Protein AF-A0A3P8KSK6-F1 (afdb_monomer_lite)

Structure (mmCIF, N/CA/C/O backbone):
data_AF-A0A3P8KSK6-F1
#
_entry.id   AF-A0A3P8KSK6-F1
#
loop_
_atom_site.group_PDB
_atom_site.id
_atom_site.type_symbol
_atom_site.label_atom_id
_atom_site.label_alt_id
_atom_site.label_comp_id
_atom_site.label_asym_id
_atom_site.label_entity_id
_atom_site.label_seq_id
_atom_site.pdbx_PDB_ins_code
_atom_site.Cartn_x
_atom_site.Cartn_y
_atom_site.Cartn_z
_atom_site.occupancy
_atom_site.B_iso_or_equiv
_atom_site.auth_seq_id
_atom_site.auth_comp_id
_atom_site.auth_asym_id
_atom_site.auth_atom_id
_atom_site.pdbx_PDB_model_num
ATOM 1 N N . MET A 1 1 ? -8.473 21.392 24.060 1.00 37.16 1 MET A N 1
ATOM 2 C CA . MET A 1 1 ? -7.598 20.791 23.034 1.00 37.16 1 MET A CA 1
ATOM 3 C C . MET A 1 1 ? -7.317 19.370 23.484 1.00 37.16 1 MET A C 1
ATOM 5 O O . MET A 1 1 ? -6.456 19.172 24.326 1.00 37.16 1 MET A O 1
ATOM 9 N N . TYR A 1 2 ? -8.162 18.422 23.076 1.00 38.38 2 TYR A N 1
ATOM 10 C CA . TYR A 1 2 ? -8.035 17.029 23.502 1.00 38.38 2 TYR A CA 1
ATOM 11 C C . TYR A 1 2 ? -7.092 16.311 22.534 1.00 38.38 2 TYR A C 1
ATOM 13 O O . TYR A 1 2 ? -7.419 16.145 21.363 1.00 38.38 2 TYR A O 1
ATOM 21 N N . ASP A 1 3 ? -5.912 15.942 23.027 1.00 35.12 3 ASP A N 1
ATOM 22 C CA . ASP A 1 3 ? -4.988 15.023 22.361 1.00 35.12 3 ASP A CA 1
ATOM 23 C C . ASP A 1 3 ? -5.605 13.619 22.479 1.00 35.12 3 ASP A C 1
ATOM 25 O O . ASP A 1 3 ? -5.571 12.996 23.542 1.00 35.12 3 ASP A O 1
ATOM 29 N N . VAL A 1 4 ? -6.317 13.177 21.438 1.00 46.19 4 VAL A N 1
ATOM 30 C CA . VAL A 1 4 ? -6.937 11.845 21.410 1.00 46.19 4 VAL A CA 1
ATOM 31 C C . VAL A 1 4 ? -5.852 10.836 21.039 1.00 46.19 4 VAL A C 1
ATOM 33 O O . VAL A 1 4 ? -5.617 10.542 19.868 1.00 46.19 4 VAL A O 1
ATOM 36 N N . LEU A 1 5 ? -5.161 10.334 22.062 1.00 43.34 5 LEU A N 1
ATOM 37 C CA . LEU A 1 5 ? -4.282 9.174 21.962 1.00 43.34 5 LEU A CA 1
ATOM 38 C C . LEU A 1 5 ? -5.138 7.930 21.710 1.00 43.34 5 LEU A C 1
ATOM 40 O O . LEU A 1 5 ? -5.789 7.415 22.618 1.00 43.34 5 LEU A O 1
ATOM 44 N N . TYR A 1 6 ? -5.139 7.441 20.473 1.00 47.84 6 TYR A N 1
ATOM 45 C CA . TYR A 1 6 ? -5.698 6.131 20.164 1.00 47.84 6 TYR A CA 1
ATOM 46 C C . TYR A 1 6 ? -4.700 5.049 20.597 1.00 47.84 6 TYR A C 1
ATOM 48 O O . TYR A 1 6 ? -3.661 4.847 19.968 1.00 47.84 6 TYR A O 1
ATOM 56 N N . ASP A 1 7 ? -5.012 4.348 21.689 1.00 45.12 7 ASP A N 1
ATOM 57 C CA . ASP A 1 7 ? -4.359 3.086 22.044 1.00 45.12 7 ASP A CA 1
ATOM 58 C C . ASP A 1 7 ? -4.924 1.996 21.123 1.00 45.12 7 ASP A C 1
ATOM 60 O O . ASP A 1 7 ? -6.025 1.483 21.334 1.00 45.12 7 ASP A O 1
ATOM 64 N N . ILE A 1 8 ? -4.213 1.689 20.036 1.00 47.81 8 ILE A N 1
ATOM 65 C CA . ILE A 1 8 ? -4.622 0.647 19.089 1.00 47.81 8 ILE A CA 1
ATOM 66 C C . ILE A 1 8 ? -4.366 -0.715 19.746 1.00 47.81 8 ILE A C 1
ATOM 68 O O . ILE A 1 8 ? -3.331 -1.351 19.540 1.00 47.81 8 ILE A O 1
ATOM 72 N N . ARG A 1 9 ? -5.324 -1.194 20.546 1.00 43.88 9 ARG A N 1
ATOM 73 C CA . ARG A 1 9 ? -5.374 -2.601 20.962 1.00 43.88 9 ARG A CA 1
ATOM 74 C C . ARG A 1 9 ? -6.006 -3.411 19.843 1.00 43.88 9 ARG A C 1
ATOM 76 O O . ARG A 1 9 ? -7.224 -3.500 19.726 1.00 43.88 9 ARG A O 1
ATOM 83 N N . ALA A 1 10 ? -5.169 -3.993 18.992 1.00 42.53 10 ALA A N 1
ATOM 84 C CA . ALA A 1 10 ? -5.610 -4.961 17.999 1.00 42.53 10 ALA A CA 1
ATOM 85 C C . ALA A 1 10 ? -6.015 -6.268 18.702 1.00 42.53 10 ALA A C 1
ATOM 87 O O . ALA A 1 10 ? -5.198 -7.166 18.891 1.00 42.53 10 ALA A O 1
ATOM 88 N N . THR A 1 11 ? -7.275 -6.388 19.120 1.00 43.03 11 THR A N 1
ATOM 89 C CA . THR A 1 11 ? -7.832 -7.671 19.567 1.00 43.03 11 THR A CA 1
ATOM 90 C C . THR A 1 11 ? -8.384 -8.415 18.354 1.00 43.03 11 THR A C 1
ATOM 92 O O . THR A 1 11 ? -9.567 -8.346 18.045 1.00 43.03 11 THR A O 1
ATOM 95 N N . GLY A 1 12 ? -7.499 -9.106 17.637 1.00 39.69 12 GLY A N 1
ATOM 96 C CA . GLY A 1 12 ? -7.858 -10.100 16.628 1.00 39.69 12 GLY A CA 1
ATOM 97 C C . GLY A 1 12 ? -7.170 -11.413 16.976 1.00 39.69 12 GLY A C 1
ATOM 98 O O . GLY A 1 12 ? -5.945 -11.459 17.050 1.00 39.69 12 GLY A O 1
ATOM 99 N N . ALA A 1 13 ? -7.948 -12.460 17.245 1.00 37.94 13 ALA A N 1
ATOM 100 C CA . ALA A 1 13 ? -7.445 -13.778 17.609 1.00 37.94 13 ALA A CA 1
ATOM 101 C C . ALA A 1 13 ? -6.596 -14.382 16.472 1.00 37.94 13 ALA A C 1
ATOM 103 O O . ALA A 1 13 ? -7.130 -14.956 15.530 1.00 37.94 13 ALA A O 1
ATOM 104 N N . TYR A 1 14 ? -5.272 -14.274 16.584 1.00 44.12 14 TYR A N 1
ATOM 105 C CA . TYR A 1 14 ? -4.308 -15.077 15.834 1.00 44.12 14 TYR A CA 1
ATOM 106 C C . TYR A 1 14 ? -3.347 -15.720 16.833 1.00 44.12 14 TYR A C 1
ATOM 108 O O . TYR A 1 14 ? -2.581 -15.044 17.520 1.00 44.12 14 TYR A O 1
ATOM 116 N N . SER A 1 15 ? -3.422 -17.045 16.955 1.00 49.22 15 SER A N 1
ATOM 117 C CA . SER A 1 15 ? -2.465 -17.828 17.728 1.00 49.22 15 SER A CA 1
ATOM 118 C C . SER A 1 15 ? -1.123 -17.904 16.995 1.00 49.22 15 SER A C 1
ATOM 120 O O . SER A 1 15 ? -1.102 -18.184 15.799 1.00 49.22 15 SER A O 1
ATOM 122 N N . SER A 1 16 ? -0.033 -17.783 17.761 1.00 53.25 16 SER A N 1
ATOM 123 C CA . SER A 1 16 ? 1.368 -18.074 17.402 1.00 53.25 16 SER A CA 1
ATOM 124 C C . SER A 1 16 ? 2.154 -16.984 16.649 1.00 53.25 16 SER A C 1
ATOM 126 O O . SER A 1 16 ? 2.592 -17.173 15.518 1.00 53.25 16 SER A O 1
ATOM 128 N N . GLY A 1 17 ? 2.437 -15.882 17.347 1.00 45.41 17 GLY A N 1
ATOM 129 C CA . GLY A 1 17 ? 3.488 -14.913 17.011 1.00 45.41 17 GLY A CA 1
ATOM 130 C C . GLY A 1 17 ? 3.152 -13.559 17.626 1.00 45.41 17 GLY A C 1
ATOM 131 O O . GLY A 1 17 ? 2.251 -12.895 17.137 1.00 45.41 17 GLY A O 1
ATOM 132 N N . MET A 1 18 ? 3.781 -13.189 18.747 1.00 50.88 18 MET A N 1
ATOM 133 C CA . MET A 1 18 ? 3.382 -12.036 19.574 1.00 50.88 18 MET A CA 1
ATOM 134 C C . MET A 1 18 ? 3.107 -10.767 18.749 1.00 50.88 18 MET A C 1
ATOM 136 O O . MET A 1 18 ? 4.014 -10.204 18.135 1.00 50.88 18 MET A O 1
ATOM 140 N N . ALA A 1 19 ? 1.853 -10.305 18.763 1.00 56.06 19 ALA A N 1
ATOM 141 C CA . ALA A 1 19 ? 1.468 -9.041 18.154 1.00 56.06 19 ALA A CA 1
ATOM 142 C C . ALA A 1 19 ? 2.210 -7.898 18.860 1.00 56.06 19 ALA A C 1
ATOM 144 O O . ALA A 1 19 ? 2.010 -7.652 20.049 1.00 56.06 19 ALA A O 1
ATOM 145 N N . THR A 1 20 ? 3.089 -7.216 18.129 1.00 59.34 20 THR A N 1
ATOM 146 C CA . THR A 1 20 ? 3.766 -6.017 18.627 1.00 59.34 20 THR A CA 1
ATOM 147 C C . THR A 1 20 ? 2.810 -4.841 18.464 1.00 59.34 20 THR A C 1
ATOM 149 O O . THR A 1 20 ? 2.465 -4.470 17.344 1.00 59.34 20 THR A O 1
ATOM 152 N N . SER A 1 21 ? 2.344 -4.280 19.578 1.00 67.38 21 SER A N 1
ATOM 153 C CA . SER A 1 21 ? 1.520 -3.073 19.574 1.00 67.38 21 SER A CA 1
ATOM 154 C C . SER A 1 21 ? 2.398 -1.844 19.362 1.00 67.38 21 SER A C 1
ATOM 156 O O . SER A 1 21 ? 3.405 -1.680 20.053 1.00 67.38 21 SER A O 1
ATOM 158 N N . ILE A 1 22 ? 1.989 -0.962 18.455 1.00 69.88 22 ILE A N 1
ATOM 159 C CA . ILE A 1 22 ? 2.602 0.354 18.268 1.00 69.88 22 ILE A CA 1
ATOM 160 C C . ILE A 1 22 ? 1.549 1.438 18.506 1.00 69.88 22 ILE A C 1
ATOM 162 O O . ILE A 1 22 ? 0.398 1.292 18.095 1.00 69.88 22 ILE A O 1
ATOM 166 N N . THR A 1 23 ? 1.937 2.527 19.165 1.00 77.25 23 THR A N 1
ATOM 167 C CA . THR A 1 23 ? 1.089 3.716 19.316 1.00 77.25 23 THR A CA 1
ATOM 168 C C . THR A 1 23 ? 1.425 4.691 18.196 1.00 77.25 23 THR A C 1
ATOM 170 O O . THR A 1 23 ? 2.584 5.068 18.030 1.00 77.25 23 THR A O 1
ATOM 173 N N . PHE A 1 24 ? 0.420 5.102 17.427 1.00 75.50 24 PHE A N 1
ATOM 174 C CA . PHE A 1 24 ? 0.589 6.005 16.292 1.00 75.50 24 PHE A CA 1
ATOM 175 C C . PHE A 1 24 ? -0.244 7.270 16.489 1.00 75.50 24 PHE A C 1
ATOM 177 O O . PHE A 1 24 ? -1.408 7.204 16.880 1.00 75.50 24 PHE A O 1
ATOM 184 N N . ARG A 1 25 ? 0.361 8.431 16.227 1.00 79.81 25 ARG A N 1
ATOM 185 C CA . ARG A 1 25 ? -0.334 9.720 16.258 1.00 79.81 25 ARG A CA 1
ATOM 186 C C . ARG A 1 25 ? -0.784 10.066 14.848 1.00 79.81 25 ARG A C 1
ATOM 188 O O . ARG A 1 25 ? 0.045 10.165 13.952 1.00 79.81 25 ARG A O 1
ATOM 195 N N . LEU A 1 26 ? -2.086 10.270 14.690 1.00 85.12 26 LEU A N 1
ATOM 196 C CA . LEU A 1 26 ? -2.697 10.689 13.434 1.00 85.12 26 LEU A CA 1
ATOM 197 C C . LEU A 1 26 ? -2.873 12.203 13.435 1.00 85.12 26 LEU A C 1
ATOM 199 O O . LEU A 1 26 ? -3.510 12.739 14.351 1.00 85.12 26 LEU A O 1
ATOM 203 N N . ASP A 1 27 ? -2.354 12.857 12.399 1.00 88.94 27 ASP A N 1
ATOM 204 C CA . ASP A 1 27 ? -2.807 14.194 12.023 1.00 88.94 27 ASP A CA 1
ATOM 205 C C . ASP A 1 27 ? -4.257 14.153 11.499 1.00 88.94 27 ASP A C 1
ATOM 207 O O . ASP A 1 27 ? -4.882 13.090 11.402 1.00 88.94 27 ASP A O 1
ATOM 211 N N . ASP A 1 28 ? 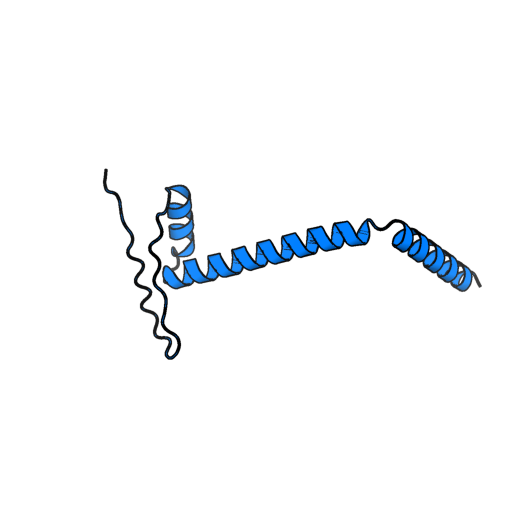-4.826 15.325 11.219 1.00 90.94 28 ASP A N 1
ATOM 212 C CA . ASP A 1 28 ? -6.230 15.442 10.817 1.00 90.94 28 ASP A CA 1
ATOM 213 C C . ASP A 1 28 ? -6.518 14.798 9.455 1.00 90.94 28 ASP A C 1
ATOM 215 O O . ASP A 1 28 ? -7.639 14.351 9.219 1.00 90.94 28 ASP A O 1
ATOM 219 N N . GLU A 1 29 ? -5.533 14.75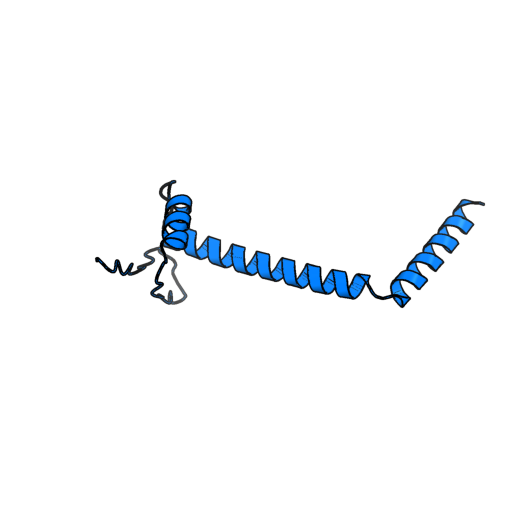4 8.558 1.00 92.25 29 GLU A N 1
ATOM 220 C CA . GLU A 1 29 ? -5.678 14.130 7.243 1.00 92.25 29 GLU A CA 1
ATOM 221 C C . GLU A 1 29 ? -5.694 12.607 7.381 1.00 92.25 29 GLU A C 1
ATOM 223 O O . GLU A 1 29 ? -6.630 11.947 6.929 1.00 92.25 29 GLU A O 1
ATOM 228 N N . ALA A 1 30 ? -4.718 12.055 8.100 1.00 88.69 30 ALA A N 1
ATOM 229 C CA . ALA A 1 30 ? -4.628 10.632 8.378 1.00 88.69 30 ALA A CA 1
ATOM 230 C C . ALA A 1 30 ? -5.822 10.131 9.206 1.00 88.69 30 ALA A C 1
ATOM 232 O O . ALA A 1 30 ? -6.242 8.987 9.042 1.00 88.69 30 ALA A O 1
ATOM 233 N N . ARG A 1 31 ? -6.400 10.983 10.067 1.00 91.62 31 ARG A N 1
ATOM 234 C CA . ARG A 1 31 ? -7.651 10.687 10.780 1.00 91.62 31 ARG A CA 1
ATOM 235 C C . ARG A 1 31 ? -8.804 10.455 9.808 1.00 91.62 31 ARG A C 1
ATOM 237 O O . ARG A 1 31 ? -9.434 9.411 9.882 1.00 91.62 31 ARG A O 1
ATOM 244 N N . ARG A 1 32 ? -9.045 11.397 8.890 1.00 93.69 32 ARG A N 1
ATOM 245 C CA . ARG A 1 32 ? -10.147 11.307 7.917 1.00 93.69 32 ARG A CA 1
ATOM 246 C C . ARG A 1 32 ? -9.984 10.104 7.000 1.00 93.69 32 ARG A C 1
ATOM 248 O O . ARG A 1 32 ? -10.933 9.361 6.808 1.00 93.69 32 ARG A O 1
ATOM 255 N N . ALA A 1 33 ? -8.768 9.874 6.506 1.00 92.88 33 ALA A N 1
ATOM 256 C CA . ALA A 1 33 ? -8.478 8.706 5.684 1.00 92.88 33 ALA A CA 1
ATOM 257 C C . ALA A 1 33 ? -8.732 7.395 6.446 1.00 92.88 33 ALA A C 1
ATOM 259 O O . ALA A 1 33 ? -9.239 6.436 5.873 1.00 92.88 33 ALA A O 1
ATOM 260 N N . LEU A 1 34 ? -8.399 7.337 7.741 1.00 91.06 34 LEU A N 1
ATOM 261 C CA . LEU A 1 34 ? -8.711 6.166 8.553 1.00 91.06 34 LEU A CA 1
ATOM 262 C C . LEU A 1 34 ? -10.221 5.991 8.744 1.00 91.06 34 LEU A C 1
ATOM 264 O O . LEU A 1 34 ? -10.688 4.863 8.641 1.00 91.06 34 LEU A O 1
ATOM 268 N N . ASP A 1 35 ? -10.957 7.076 8.994 1.00 92.69 35 ASP A N 1
ATOM 269 C CA . ASP A 1 35 ? -12.416 7.051 9.148 1.00 92.69 35 ASP A CA 1
ATOM 270 C C . ASP A 1 35 ? -13.100 6.532 7.867 1.00 9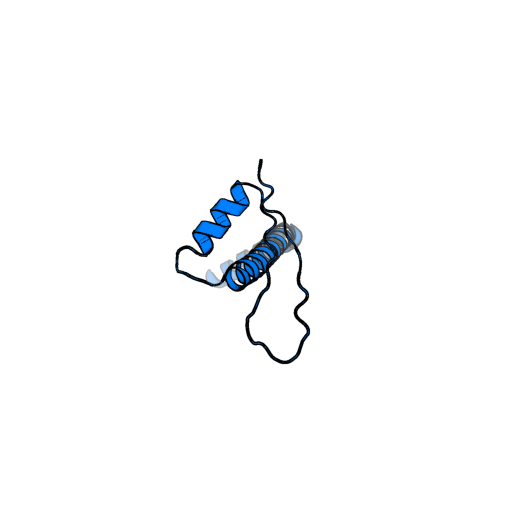2.69 35 ASP A C 1
ATOM 272 O O . ASP A 1 35 ? -13.980 5.679 7.950 1.00 92.69 35 ASP A O 1
ATOM 276 N N . GL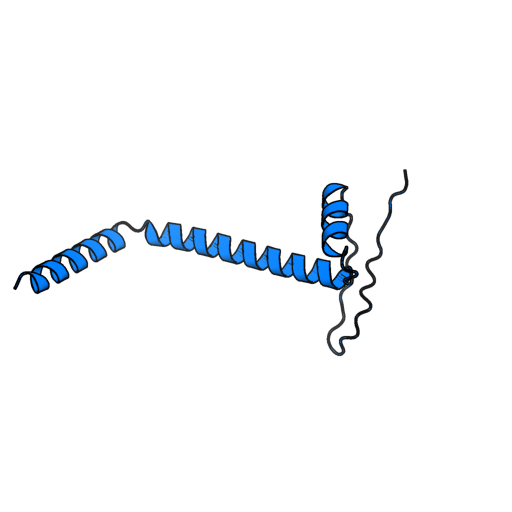U A 1 36 ? -12.637 6.961 6.687 1.00 94.69 36 GLU A N 1
ATOM 277 C CA . GLU A 1 36 ? -13.094 6.445 5.385 1.00 94.69 36 GLU A CA 1
ATOM 278 C C . GLU A 1 36 ? -12.821 4.938 5.231 1.00 94.69 36 GLU A C 1
ATOM 280 O O . GLU A 1 36 ? -13.671 4.187 4.758 1.00 94.69 36 GLU A O 1
ATOM 285 N N . LEU A 1 37 ? -11.649 4.461 5.666 1.00 90.62 37 LEU A N 1
ATOM 286 C CA . LEU A 1 37 ? -11.269 3.046 5.558 1.00 90.62 37 LEU A CA 1
ATOM 287 C C . LEU A 1 37 ? -12.052 2.110 6.489 1.00 90.62 37 LEU A C 1
ATOM 289 O O . LEU A 1 37 ? -11.996 0.896 6.299 1.00 90.62 37 LEU A O 1
ATOM 293 N N . VAL A 1 38 ? -12.726 2.643 7.510 1.00 94.00 38 VAL A N 1
ATOM 294 C CA . VAL A 1 38 ? -13.516 1.856 8.473 1.00 94.00 38 VAL A CA 1
ATOM 295 C C . VAL A 1 38 ? -15.004 2.195 8.439 1.00 94.00 38 VAL A C 1
ATOM 297 O O . VAL A 1 38 ? -15.757 1.713 9.287 1.00 94.00 38 VAL A O 1
ATOM 300 N N . GLU A 1 39 ? -15.446 3.000 7.469 1.00 92.69 39 GLU A N 1
ATOM 301 C CA . GLU A 1 39 ? -16.847 3.406 7.311 1.00 92.69 39 GLU A CA 1
ATOM 302 C C . GLU A 1 39 ? -17.784 2.192 7.165 1.00 92.69 39 GLU A C 1
ATOM 304 O O . GLU A 1 39 ? -18.918 2.203 7.642 1.00 92.69 39 GLU A O 1
ATOM 309 N N . ASP A 1 40 ? -17.280 1.101 6.586 1.00 88.94 40 ASP A N 1
ATOM 310 C CA . ASP A 1 40 ? -17.984 -0.174 6.418 1.00 88.94 40 ASP A CA 1
ATOM 311 C C . ASP A 1 40 ? -18.069 -1.032 7.701 1.00 88.94 40 ASP A C 1
ATOM 313 O O . ASP A 1 40 ? -18.625 -2.133 7.685 1.00 88.94 40 ASP A O 1
ATOM 317 N N . GLY A 1 41 ? -17.537 -0.537 8.822 1.00 87.81 41 GLY A N 1
ATOM 318 C CA . GLY A 1 41 ? -17.474 -1.246 10.099 1.00 87.81 41 GLY A CA 1
ATOM 319 C C . GLY A 1 41 ? -16.265 -2.175 10.243 1.00 87.81 41 GLY A C 1
ATOM 320 O O . GLY A 1 41 ? -16.198 -2.941 11.211 1.00 87.81 41 GLY A O 1
ATOM 321 N N . SER A 1 42 ? -15.303 -2.123 9.317 1.00 86.19 42 SER A N 1
ATOM 322 C CA . SER A 1 42 ? -14.048 -2.866 9.412 1.00 86.19 42 SER A CA 1
ATOM 323 C C . SER A 1 42 ? -13.251 -2.511 10.668 1.00 86.19 42 SER A C 1
ATOM 325 O O . SER A 1 42 ? -13.221 -1.377 11.148 1.00 86.19 42 SER A O 1
ATOM 327 N N . ALA A 1 43 ? -12.538 -3.498 11.213 1.00 86.44 43 ALA A N 1
ATOM 328 C CA . ALA A 1 43 ? -11.675 -3.264 12.363 1.00 86.44 43 ALA A CA 1
ATOM 329 C C . ALA A 1 43 ? -10.513 -2.328 11.987 1.00 86.44 43 ALA A C 1
ATOM 331 O O . ALA A 1 43 ? -9.753 -2.620 11.066 1.00 86.44 43 ALA A O 1
ATOM 332 N N . VAL A 1 44 ? -10.292 -1.272 12.777 1.00 86.19 44 VAL A N 1
ATOM 333 C CA . VAL A 1 44 ? -9.191 -0.300 12.598 1.00 86.19 44 VAL A CA 1
ATOM 334 C C . VAL A 1 44 ? -7.830 -0.979 12.408 1.00 86.19 44 VAL A C 1
ATOM 336 O O . VAL A 1 44 ? -7.048 -0.599 11.543 1.00 86.19 44 VAL A O 1
ATOM 339 N N . SER A 1 45 ? -7.541 -2.024 13.187 1.00 82.44 45 SER A N 1
ATOM 340 C CA . SER A 1 45 ? -6.280 -2.767 13.066 1.00 82.44 45 SER A CA 1
ATOM 341 C C . SER A 1 45 ? -6.144 -3.517 11.737 1.00 82.44 45 SER A C 1
ATOM 343 O O . SER A 1 45 ? -5.032 -3.649 11.227 1.00 82.44 45 SER A O 1
ATOM 345 N N . ALA A 1 46 ? -7.256 -3.987 11.166 1.00 85.19 46 ALA A N 1
ATOM 346 C CA . ALA A 1 46 ? -7.270 -4.595 9.844 1.00 85.19 46 ALA A CA 1
ATOM 347 C C . ALA A 1 46 ? -7.032 -3.536 8.764 1.00 85.19 46 ALA A C 1
ATOM 349 O O . ALA A 1 46 ? -6.108 -3.700 7.974 1.00 85.19 46 ALA A O 1
ATOM 350 N N . ALA A 1 47 ? -7.754 -2.414 8.819 1.00 90.06 47 ALA A N 1
ATOM 351 C CA . ALA A 1 47 ? -7.573 -1.298 7.892 1.00 90.06 47 ALA A CA 1
ATOM 352 C C . ALA A 1 47 ? -6.124 -0.776 7.880 1.00 90.06 47 ALA A C 1
ATOM 354 O O . ALA A 1 47 ? -5.520 -0.618 6.820 1.00 90.06 47 ALA A O 1
ATOM 355 N N . ILE A 1 48 ? -5.519 -0.584 9.059 1.00 87.62 48 ILE A N 1
ATOM 356 C CA . ILE A 1 48 ? -4.127 -0.123 9.182 1.00 87.62 48 ILE A CA 1
ATOM 357 C C . ILE A 1 48 ? -3.143 -1.151 8.620 1.00 87.62 48 ILE A C 1
ATOM 359 O O . ILE A 1 48 ? -2.209 -0.783 7.905 1.00 87.62 48 ILE A O 1
ATOM 363 N N . ARG A 1 49 ? -3.331 -2.439 8.931 1.00 86.94 49 ARG A N 1
ATOM 364 C CA . ARG A 1 49 ? -2.476 -3.505 8.394 1.00 86.94 49 ARG A CA 1
ATOM 365 C C . ARG A 1 49 ? -2.539 -3.524 6.870 1.00 86.94 49 ARG A C 1
ATOM 367 O O . ARG A 1 49 ? -1.496 -3.565 6.220 1.00 86.94 49 ARG A O 1
ATOM 374 N N . ASP A 1 50 ? -3.738 -3.471 6.312 1.00 90.31 50 ASP A N 1
ATOM 375 C CA . ASP A 1 50 ? -3.943 -3.586 4.874 1.00 90.31 50 ASP A CA 1
ATOM 376 C C . ASP A 1 50 ? -3.391 -2.341 4.151 1.00 90.31 50 ASP A C 1
ATOM 378 O O . ASP A 1 50 ? -2.702 -2.469 3.136 1.00 90.31 50 ASP A O 1
ATOM 382 N N . ALA A 1 51 ? -3.551 -1.147 4.736 1.00 90.88 51 ALA A N 1
ATOM 383 C CA . ALA A 1 51 ? -2.938 0.088 4.246 1.00 90.88 51 ALA A CA 1
ATOM 384 C C . ALA A 1 51 ? -1.397 0.040 4.257 1.00 90.88 51 ALA A C 1
ATOM 386 O O . ALA A 1 51 ? -0.757 0.466 3.291 1.00 90.88 51 ALA A O 1
ATOM 387 N N . LEU A 1 52 ? -0.785 -0.509 5.315 1.00 89.75 52 LEU A N 1
ATOM 388 C CA . LEU A 1 52 ? 0.670 -0.686 5.415 1.00 89.75 52 LEU A CA 1
ATOM 389 C C . LEU A 1 52 ? 1.206 -1.633 4.337 1.00 89.75 52 LEU A C 1
ATOM 391 O O . LEU A 1 52 ? 2.196 -1.314 3.672 1.00 89.75 52 LEU A O 1
ATOM 395 N N . VAL A 1 53 ? 0.542 -2.773 4.134 1.00 93.69 53 VAL A N 1
ATOM 396 C CA . VAL A 1 53 ? 0.908 -3.735 3.084 1.00 93.69 53 VAL A CA 1
ATOM 397 C C . VAL A 1 53 ? 0.765 -3.092 1.704 1.00 93.69 53 VAL A C 1
ATOM 399 O O . VAL A 1 53 ? 1.703 -3.130 0.907 1.00 93.69 53 VAL A O 1
ATOM 402 N N . ALA A 1 54 ? -0.352 -2.408 1.443 1.00 94.56 54 ALA A N 1
ATOM 403 C CA . ALA A 1 54 ? -0.586 -1.724 0.174 1.00 94.56 54 ALA A CA 1
ATOM 404 C C . ALA A 1 54 ? 0.459 -0.630 -0.112 1.00 94.56 54 ALA A C 1
ATOM 406 O O . ALA A 1 54 ? 0.918 -0.487 -1.251 1.00 94.56 54 ALA A O 1
ATOM 407 N N . ALA A 1 55 ? 0.872 0.128 0.908 1.00 91.88 55 ALA A N 1
ATOM 408 C CA . ALA A 1 55 ? 1.920 1.137 0.788 1.00 91.88 55 ALA A CA 1
ATOM 409 C C . ALA A 1 55 ? 3.292 0.511 0.483 1.00 91.88 55 ALA A C 1
ATOM 411 O O . ALA A 1 55 ? 4.007 0.999 -0.399 1.00 91.88 55 ALA A O 1
ATOM 412 N N . ALA A 1 56 ? 3.646 -0.589 1.156 1.00 91.56 56 ALA A N 1
ATOM 413 C CA . ALA A 1 56 ? 4.884 -1.322 0.897 1.00 91.56 56 ALA A CA 1
ATOM 414 C C . ALA A 1 56 ? 4.921 -1.897 -0.529 1.00 91.56 56 ALA A C 1
ATOM 416 O O . ALA A 1 56 ? 5.933 -1.776 -1.226 1.00 91.56 56 ALA A O 1
ATOM 417 N N . ASP A 1 57 ? 3.804 -2.455 -0.993 1.00 93.62 57 ASP A N 1
ATOM 418 C CA . ASP A 1 57 ? 3.667 -2.976 -2.350 1.00 93.62 57 ASP A CA 1
ATOM 419 C C . ASP A 1 57 ? 3.750 -1.874 -3.403 1.00 93.62 57 ASP A C 1
ATOM 421 O O . ASP A 1 57 ? 4.438 -2.033 -4.414 1.00 93.62 57 ASP A O 1
ATOM 425 N N . ARG A 1 58 ? 3.104 -0.726 -3.162 1.00 93.81 58 ARG A N 1
ATOM 426 C CA . ARG A 1 58 ? 3.229 0.448 -4.033 1.00 93.81 58 ARG A CA 1
ATOM 427 C C . ARG A 1 58 ? 4.690 0.882 -4.140 1.00 93.81 58 ARG A C 1
ATOM 429 O O . ARG A 1 58 ? 5.196 1.005 -5.252 1.00 93.81 58 ARG A O 1
ATOM 436 N N . ARG A 1 59 ? 5.398 0.983 -3.011 1.00 89.31 59 ARG A N 1
ATOM 437 C CA . ARG A 1 59 ? 6.826 1.328 -2.975 1.00 89.31 59 ARG A CA 1
ATOM 438 C C . ARG A 1 59 ? 7.703 0.293 -3.686 1.00 89.31 59 ARG A C 1
ATOM 440 O O . ARG A 1 59 ? 8.685 0.651 -4.331 1.00 89.31 59 ARG A O 1
ATOM 447 N N . ARG A 1 60 ? 7.386 -1.001 -3.576 1.00 88.94 60 ARG A N 1
ATOM 448 C CA . ARG A 1 60 ? 8.087 -2.069 -4.309 1.00 88.94 60 ARG A CA 1
ATOM 449 C C . ARG A 1 60 ? 7.877 -1.928 -5.816 1.00 88.94 60 ARG A C 1
ATOM 451 O O . ARG A 1 60 ? 8.853 -1.999 -6.551 1.00 88.94 60 ARG A O 1
ATOM 458 N N . ARG A 1 61 ? 6.643 -1.690 -6.267 1.00 87.12 61 ARG A N 1
ATOM 459 C CA . ARG A 1 61 ? 6.337 -1.482 -7.691 1.00 87.12 61 ARG A CA 1
ATOM 460 C C . ARG A 1 61 ? 7.000 -0.228 -8.253 1.00 87.12 61 ARG A C 1
ATOM 462 O O . ARG A 1 61 ? 7.489 -0.271 -9.371 1.00 87.12 61 ARG A O 1
ATOM 469 N N . GLU A 1 62 ? 7.038 0.862 -7.493 1.00 87.56 62 GLU A N 1
ATOM 470 C CA . GLU A 1 62 ? 7.749 2.087 -7.884 1.00 87.56 62 GLU A CA 1
ATOM 471 C C . GLU A 1 62 ? 9.247 1.841 -8.069 1.00 87.56 62 GLU A C 1
ATOM 473 O O . GLU A 1 62 ? 9.804 2.264 -9.075 1.00 87.56 62 GLU A O 1
ATOM 478 N N . ARG A 1 63 ? 9.887 1.103 -7.151 1.00 80.69 63 ARG A N 1
ATOM 479 C CA . ARG A 1 63 ? 11.301 0.721 -7.299 1.00 80.69 63 ARG A CA 1
ATOM 480 C C . ARG A 1 63 ? 11.540 -0.140 -8.530 1.00 80.69 63 ARG A C 1
ATOM 482 O O . ARG A 1 63 ? 12.421 0.177 -9.307 1.00 80.69 63 ARG A O 1
ATOM 489 N N . LEU A 1 64 ? 10.711 -1.161 -8.748 1.00 75.25 64 LEU A N 1
ATOM 490 C CA . LEU A 1 64 ? 10.822 -2.003 -9.941 1.00 75.25 64 LEU A CA 1
ATOM 491 C C . LEU A 1 64 ? 10.619 -1.202 -11.230 1.00 75.25 64 LEU A C 1
ATOM 493 O O . LEU A 1 64 ? 11.298 -1.460 -12.209 1.00 75.25 64 LEU A O 1
ATOM 497 N N . ARG A 1 65 ? 9.705 -0.224 -11.248 1.00 71.44 65 ARG A N 1
ATOM 498 C CA . ARG A 1 65 ? 9.545 0.672 -12.403 1.00 71.44 65 ARG A CA 1
ATOM 499 C C . ARG A 1 65 ? 10.782 1.531 -12.627 1.00 71.44 65 ARG A C 1
ATOM 501 O O . ARG A 1 65 ? 11.209 1.630 -13.765 1.00 71.44 65 ARG A O 1
ATOM 508 N N . ALA A 1 66 ? 11.358 2.094 -11.568 1.00 71.06 66 ALA A N 1
ATOM 509 C CA . ALA A 1 66 ? 12.594 2.863 -11.670 1.00 71.06 66 ALA A CA 1
ATOM 510 C C . ALA A 1 66 ? 13.764 1.994 -12.174 1.00 71.06 66 ALA A C 1
ATOM 512 O O . ALA A 1 66 ? 14.473 2.404 -13.081 1.00 71.06 66 ALA A O 1
ATOM 513 N N . GLU A 1 67 ? 13.907 0.769 -11.659 1.00 57.78 67 GLU A N 1
ATOM 514 C CA . GLU A 1 67 ? 14.918 -0.200 -12.109 1.00 57.78 67 GLU A CA 1
ATOM 515 C C . GLU A 1 67 ? 14.687 -0.642 -13.566 1.00 57.78 67 GLU A C 1
ATOM 517 O O . GLU A 1 67 ? 15.637 -0.792 -14.326 1.00 57.78 67 GLU A O 1
ATOM 522 N N . VAL A 1 68 ? 13.431 -0.824 -13.991 1.00 61.22 68 VAL A N 1
ATOM 523 C CA . VAL A 1 68 ? 13.085 -1.156 -15.384 1.00 61.22 68 VAL A CA 1
ATOM 524 C C . VAL A 1 68 ? 13.312 0.027 -16.323 1.00 61.22 68 VAL A C 1
ATOM 526 O O . VAL A 1 68 ? 13.756 -0.188 -17.443 1.00 61.22 68 VAL A O 1
ATOM 529 N N . GLU A 1 69 ? 13.025 1.260 -15.906 1.00 60.03 69 GLU A N 1
ATOM 530 C CA . GLU A 1 69 ? 13.344 2.461 -16.689 1.00 60.03 69 GLU A CA 1
ATOM 531 C C . GLU A 1 69 ? 14.858 2.644 -16.840 1.00 60.03 69 GLU A C 1
ATOM 533 O O . GLU A 1 69 ? 15.323 2.982 -17.927 1.00 60.03 69 GLU A O 1
ATOM 538 N N . GLU A 1 70 ? 15.627 2.363 -15.788 1.00 60.03 70 GLU A N 1
ATOM 539 C CA . GLU A 1 70 ? 17.091 2.373 -15.821 1.00 60.03 70 GLU A CA 1
ATOM 540 C C . GLU A 1 70 ? 17.643 1.274 -16.744 1.00 60.03 70 GLU A C 1
ATOM 542 O O . GLU A 1 70 ? 18.486 1.556 -17.592 1.00 60.03 70 GLU A O 1
ATOM 547 N N . LEU A 1 71 ? 17.102 0.052 -16.666 1.00 57.81 71 LEU A N 1
ATOM 548 C CA . LEU A 1 71 ? 17.489 -1.069 -17.530 1.00 57.81 71 LEU A CA 1
ATOM 549 C C . LEU A 1 71 ? 17.074 -0.852 -18.998 1.00 57.81 71 LEU A C 1
ATOM 551 O O . LEU A 1 71 ? 17.830 -1.151 -19.913 1.00 57.81 71 LEU A O 1
ATOM 555 N N . ALA A 1 72 ? 15.890 -0.285 -19.254 1.00 58.50 72 A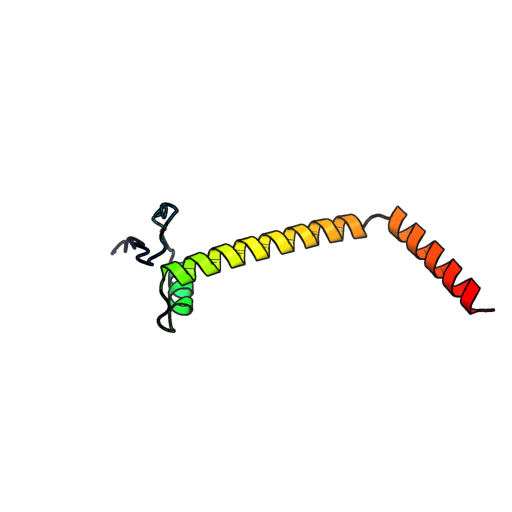LA A N 1
ATOM 556 C CA . ALA A 1 72 ? 15.400 0.007 -20.606 1.00 58.50 72 ALA A CA 1
ATOM 557 C C . ALA A 1 72 ? 16.115 1.198 -21.271 1.00 58.50 72 ALA A C 1
ATOM 559 O O . ALA A 1 72 ? 16.008 1.392 -22.489 1.00 58.50 72 ALA A O 1
ATOM 560 N N . ALA A 1 73 ? 16.824 2.014 -20.487 1.00 61.91 73 ALA A N 1
ATOM 561 C CA . ALA A 1 73 ? 17.631 3.110 -20.998 1.00 61.91 73 ALA A CA 1
ATOM 562 C C . ALA A 1 73 ? 18.980 2.646 -21.571 1.00 61.91 73 ALA A C 1
ATOM 564 O O . ALA A 1 73 ? 19.625 3.460 -22.245 1.00 61.91 73 ALA A O 1
ATOM 565 N N . ASP A 1 74 ? 19.370 1.376 -21.379 1.00 65.62 74 ASP A N 1
ATOM 566 C CA . ASP A 1 74 ? 20.640 0.838 -21.868 1.00 65.62 74 ASP A CA 1
ATOM 567 C C . ASP A 1 74 ? 20.740 0.980 -23.408 1.00 65.62 74 ASP A C 1
ATOM 569 O O . ASP A 1 74 ? 19.919 0.439 -24.167 1.00 65.62 74 ASP A O 1
ATOM 573 N N . PRO A 1 75 ? 21.686 1.797 -23.910 1.00 68.38 75 PRO A N 1
ATOM 574 C CA . PRO A 1 75 ? 21.842 2.041 -25.337 1.00 68.38 75 PRO A CA 1
ATOM 575 C C . PRO A 1 75 ? 22.345 0.812 -26.105 1.00 68.38 75 PRO A C 1
ATOM 577 O O . PRO A 1 75 ? 22.009 0.687 -27.287 1.00 68.38 75 PRO A O 1
ATOM 580 N N . ASP A 1 76 ? 23.093 -0.087 -25.465 1.00 72.81 76 ASP A N 1
ATOM 581 C CA . ASP A 1 76 ? 23.637 -1.280 -26.113 1.00 72.81 76 ASP A CA 1
ATOM 582 C C . ASP A 1 76 ? 22.529 -2.312 -26.344 1.00 72.81 76 ASP A C 1
ATOM 584 O O . ASP A 1 76 ? 22.374 -2.808 -27.467 1.00 72.81 76 ASP A O 1
ATOM 588 N N . ASP A 1 77 ? 21.661 -2.509 -25.349 1.00 68.00 77 ASP A N 1
ATOM 589 C CA . ASP A 1 77 ? 20.482 -3.374 -25.465 1.00 68.00 77 ASP A CA 1
ATOM 590 C C . ASP A 1 77 ? 19.511 -2.864 -26.543 1.00 68.00 77 ASP A C 1
ATOM 592 O O . ASP A 1 77 ? 18.981 -3.636 -27.350 1.00 68.00 77 ASP A O 1
ATOM 596 N N . ARG A 1 78 ? 19.309 -1.541 -26.645 1.00 75.19 78 ARG A N 1
ATOM 597 C CA . ARG A 1 78 ? 18.483 -0.953 -27.718 1.00 75.19 78 ARG A CA 1
ATOM 598 C C . ARG A 1 78 ? 19.099 -1.144 -29.101 1.00 75.19 78 ARG A C 1
ATOM 600 O O . ARG A 1 78 ? 18.370 -1.408 -30.063 1.00 75.19 78 ARG A O 1
ATOM 607 N N . ALA A 1 79 ? 20.418 -1.019 -29.216 1.00 78.00 79 ALA A N 1
ATOM 608 C CA . ALA A 1 79 ? 21.128 -1.236 -30.471 1.00 78.00 79 ALA A CA 1
ATOM 609 C C . ALA A 1 79 ? 21.114 -2.714 -30.892 1.00 78.00 79 ALA A C 1
ATOM 611 O O . ALA A 1 79 ? 21.094 -3.017 -32.087 1.00 78.00 79 ALA A O 1
ATOM 612 N N . GLU A 1 80 ? 21.134 -3.644 -29.940 1.00 74.69 80 GLU A N 1
ATOM 613 C CA . GLU A 1 80 ? 20.997 -5.075 -30.206 1.00 74.69 80 GLU A CA 1
ATOM 614 C C . GLU A 1 80 ? 19.572 -5.440 -30.642 1.00 74.69 80 GLU A C 1
ATOM 616 O O . GLU A 1 80 ? 19.395 -6.071 -31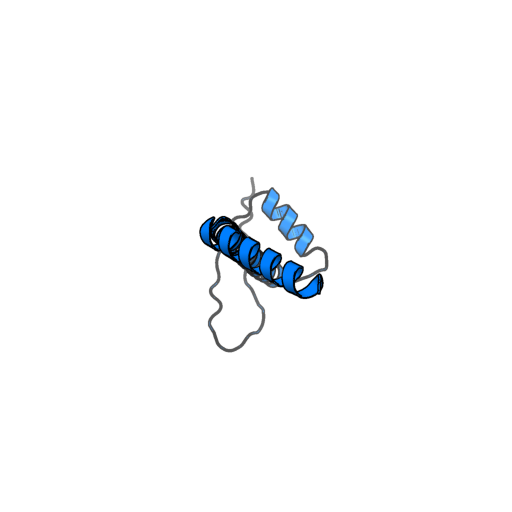.686 1.00 74.69 80 GLU A O 1
ATOM 621 N N . MET A 1 81 ? 18.548 -4.946 -29.941 1.00 79.56 81 MET A N 1
ATOM 622 C CA . MET A 1 81 ? 17.143 -5.166 -30.311 1.00 79.56 81 MET A CA 1
ATOM 623 C C . MET A 1 81 ? 16.806 -4.613 -31.703 1.00 79.56 81 MET A C 1
ATOM 625 O O . MET A 1 81 ? 16.064 -5.247 -32.457 1.00 79.56 81 MET A O 1
ATOM 629 N N . ALA A 1 82 ? 17.379 -3.464 -32.083 1.00 79.38 82 ALA A N 1
ATOM 630 C CA . ALA A 1 82 ? 17.246 -2.921 -33.435 1.00 79.38 82 ALA A CA 1
ATOM 631 C C . ALA A 1 82 ? 17.859 -3.861 -34.487 1.00 79.38 82 ALA A C 1
ATOM 633 O O . ALA A 1 82 ? 17.204 -4.183 -35.474 1.00 79.38 82 ALA A O 1
ATOM 634 N N . ARG A 1 83 ? 19.070 -4.377 -34.236 1.00 80.81 83 ARG A N 1
ATOM 635 C CA . ARG A 1 83 ? 19.743 -5.333 -35.131 1.00 80.81 83 ARG A CA 1
ATOM 636 C C . ARG A 1 83 ? 18.959 -6.637 -35.288 1.00 80.81 83 ARG A C 1
ATOM 638 O O . ARG A 1 83 ? 18.838 -7.142 -36.401 1.00 80.81 83 ARG A O 1
ATOM 645 N N . VAL A 1 84 ? 18.402 -7.170 -34.200 1.00 82.19 84 VAL A N 1
ATOM 646 C CA . VAL A 1 84 ? 17.572 -8.386 -34.236 1.00 82.19 84 VAL A CA 1
ATOM 647 C C . VAL A 1 84 ? 16.286 -8.150 -35.026 1.00 82.19 84 VAL A C 1
ATOM 649 O O . VAL A 1 84 ? 15.922 -8.986 -35.851 1.00 82.19 84 VAL A O 1
ATOM 652 N N . ARG A 1 85 ? 15.606 -7.016 -34.819 1.00 83.31 85 ARG A N 1
ATOM 653 C CA . ARG A 1 85 ? 14.399 -6.662 -35.580 1.00 83.31 85 ARG A CA 1
ATOM 654 C C . ARG A 1 85 ? 14.688 -6.577 -37.075 1.00 83.31 85 ARG A C 1
ATOM 656 O O . ARG A 1 85 ? 13.966 -7.191 -37.855 1.00 83.31 85 ARG A O 1
ATOM 663 N N . ASP A 1 86 ? 15.747 -5.874 -37.456 1.00 83.94 86 ASP A N 1
ATOM 664 C CA . ASP A 1 86 ? 16.113 -5.696 -38.861 1.00 83.94 86 ASP A CA 1
ATOM 665 C C . ASP A 1 86 ? 16.477 -7.051 -39.508 1.00 83.94 86 ASP A C 1
ATOM 667 O O . ASP A 1 86 ? 16.093 -7.338 -40.644 1.00 83.94 86 ASP A O 1
ATOM 671 N N . ALA A 1 87 ? 17.134 -7.948 -38.760 1.00 80.19 87 ALA A N 1
ATOM 672 C CA . ALA A 1 87 ? 17.387 -9.321 -39.199 1.00 80.19 87 ALA A CA 1
ATOM 673 C C . ALA A 1 87 ? 16.090 -10.139 -39.370 1.00 80.19 87 ALA A C 1
ATOM 675 O O . ALA A 1 87 ? 15.954 -10.883 -40.342 1.00 80.19 87 ALA A O 1
ATOM 676 N N . MET A 1 88 ? 15.118 -9.987 -38.465 1.00 87.44 88 MET A N 1
ATOM 677 C CA . MET A 1 88 ? 13.814 -10.660 -38.549 1.00 87.44 88 MET A CA 1
ATOM 678 C C . MET A 1 88 ? 12.951 -10.135 -39.706 1.00 87.44 88 MET A C 1
ATOM 680 O O . MET A 1 88 ? 12.244 -10.918 -40.341 1.00 87.44 88 MET A O 1
ATOM 684 N N . GLU A 1 89 ? 13.009 -8.836 -40.012 1.00 82.75 89 GLU A N 1
ATOM 685 C CA . GLU A 1 89 ? 12.340 -8.252 -41.184 1.00 82.75 89 GLU A CA 1
ATOM 686 C C . GLU A 1 89 ? 12.965 -8.726 -42.497 1.00 82.75 89 GLU A C 1
ATOM 688 O O . GLU A 1 89 ? 12.235 -9.078 -43.423 1.00 82.75 89 GLU A O 1
ATOM 693 N N . SER A 1 90 ? 14.294 -8.830 -42.557 1.00 80.00 90 SER A N 1
ATOM 694 C CA . SER A 1 90 ? 15.006 -9.380 -43.717 1.00 80.00 90 SER A CA 1
ATOM 695 C C . SER A 1 90 ? 14.573 -10.817 -44.039 1.00 80.00 90 SER A C 1
ATOM 697 O O . SER A 1 90 ? 14.326 -11.150 -45.197 1.00 80.00 90 SER A O 1
ATOM 699 N N . LEU A 1 91 ? 14.384 -11.653 -43.010 1.00 78.50 91 LEU A N 1
ATOM 700 C CA . LEU A 1 91 ? 13.892 -13.029 -43.164 1.00 78.50 91 LEU A CA 1
ATOM 701 C C . LEU A 1 91 ? 12.421 -13.113 -43.599 1.00 78.50 91 LEU A C 1
ATOM 703 O O . LEU A 1 91 ? 12.018 -14.121 -44.167 1.00 78.50 91 LEU A O 1
ATOM 707 N N . ARG A 1 92 ? 11.612 -12.083 -43.323 1.00 75.00 92 ARG A N 1
ATOM 708 C CA . ARG A 1 92 ? 10.187 -12.013 -43.698 1.00 75.00 92 ARG A CA 1
ATOM 709 C C . ARG A 1 92 ? 9.971 -11.491 -45.123 1.00 75.00 92 ARG A C 1
ATOM 711 O O . ARG A 1 92 ? 8.899 -11.693 -45.684 1.00 75.00 92 ARG A O 1
ATOM 718 N N . ALA A 1 93 ? 10.949 -10.780 -45.675 1.00 75.31 93 ALA A N 1
ATOM 719 C CA . ALA A 1 93 ? 10.895 -10.211 -47.021 1.00 75.31 93 ALA A CA 1
ATOM 720 C C . ALA A 1 93 ? 11.264 -11.213 -48.138 1.00 75.31 93 ALA A C 1
ATOM 722 O O . ALA A 1 93 ? 11.261 -10.837 -49.311 1.00 75.31 93 ALA A O 1
ATOM 723 N N . TRP A 1 94 ? 11.581 -12.457 -47.769 1.00 58.81 94 TRP A N 1
ATOM 724 C CA . TRP A 1 94 ? 11.805 -13.610 -48.645 1.00 58.81 94 TRP A CA 1
ATOM 725 C C . TRP A 1 94 ? 10.582 -14.528 -48.661 1.00 58.81 94 TRP A C 1
ATOM 727 O O . TRP A 1 94 ? 10.277 -15.061 -49.751 1.00 58.81 94 TRP A O 1
#

Organism: Tsukamurella paurometabola (NCBI:txid2061)

Secondary structure (DSSP, 8-state):
---------------SS----------HHHHHHHHHHTTTS--HHHHHHHHHHHHHHHHHHHHHHHHHHHHHT-HHHHHHHHHHHHHHHHHH--

Foldseek 3Di:
DDQPFDQPPPPDDDPDDDDDGDTDRDDPVSVVVLCVQCVVVDRSVVSVVVVVVVVVVVVVVVVVVVVVVVVVPDPVVVVVVVVVVVVVVVVVVD

Sequence (94 aa):
MYDVLYDIRATGAYSSGMATSITFRLDDEARRALDELVEDGSAVSAAIRDALVAAADRRRRERLRAEVEELAADPDDRAEMARVRDAMESLRAW

Radius of gyration: 24.86 Å; chains: 1; bounding box: 42×39×72 Å

pLDDT: mean 73.75, std 17.8, range [35.12, 94.69]